Protein AF-A0A1A9DCB2-F1 (afdb_monomer_lite)

Secondary structure (DSSP, 8-state):
-HHHHHHHHHHHHHHHHHT-TT-----HHHIIIIISTT----HHHHHHHHHHHHH-HHHHHHHHHHHHHHHTSS--S---TTTTTPPPPPHHHHHHHHHHHHHTT-TTS-HHHHHHHHHHHHHHHHHT-

Structure (mmCIF, N/CA/C/O backbone):
data_AF-A0A1A9DCB2-F1
#
_entry.id   AF-A0A1A9DCB2-F1
#
loop_
_atom_site.group_PDB
_atom_site.id
_atom_site.type_symbol
_atom_site.label_atom_id
_atom_site.label_alt_id
_atom_site.label_comp_id
_atom_site.label_asym_id
_atom_site.label_entity_id
_atom_site.label_seq_id
_atom_site.pdbx_PDB_ins_code
_atom_site.Cartn_x
_atom_site.Cartn_y
_atom_site.Cartn_z
_atom_site.occupancy
_atom_site.B_iso_or_equiv
_atom_site.auth_seq_id
_atom_site.auth_comp_id
_atom_site.auth_asym_id
_atom_site.auth_atom_id
_atom_site.pdbx_PDB_model_num
ATOM 1 N N . MET A 1 1 ? 7.370 -5.735 12.916 1.00 62.41 1 MET A N 1
ATOM 2 C CA . MET A 1 1 ? 6.846 -7.035 12.435 1.00 62.41 1 MET A CA 1
ATOM 3 C C . MET A 1 1 ? 5.908 -6.891 11.236 1.00 62.41 1 MET A C 1
ATOM 5 O O . MET A 1 1 ? 6.218 -7.486 10.220 1.00 62.41 1 MET A O 1
ATOM 9 N N . ILE A 1 2 ? 4.839 -6.079 11.283 1.00 71.44 2 ILE A N 1
ATOM 10 C CA . ILE A 1 2 ? 3.856 -5.975 10.172 1.00 71.44 2 ILE A CA 1
ATOM 11 C C . ILE A 1 2 ? 4.414 -5.260 8.931 1.00 71.44 2 ILE A C 1
ATOM 13 O O . ILE A 1 2 ? 4.320 -5.788 7.830 1.00 71.44 2 ILE A O 1
ATOM 17 N N . VAL A 1 3 ? 5.064 -4.104 9.113 1.00 74.12 3 VAL A N 1
ATOM 18 C CA . VAL A 1 3 ? 5.667 -3.327 8.010 1.00 74.12 3 VAL A CA 1
ATOM 19 C C . VAL A 1 3 ? 6.664 -4.172 7.205 1.00 74.12 3 VAL A C 1
ATOM 21 O O . VAL A 1 3 ? 6.678 -4.115 5.985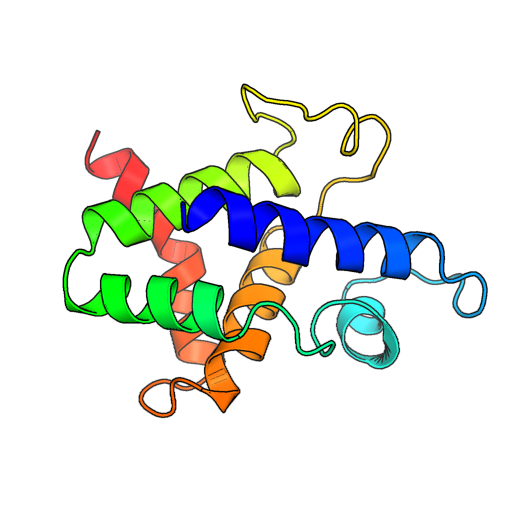 1.00 74.12 3 VAL A O 1
ATOM 24 N N . GLY A 1 4 ? 7.466 -5.003 7.881 1.00 77.19 4 GLY A N 1
ATOM 25 C CA . GLY A 1 4 ? 8.426 -5.896 7.226 1.00 77.19 4 GLY A CA 1
ATOM 26 C C . GLY A 1 4 ? 7.761 -6.959 6.348 1.00 77.19 4 GLY A C 1
ATOM 27 O O . GLY A 1 4 ? 8.205 -7.164 5.227 1.00 77.19 4 GLY A O 1
ATOM 28 N N . ALA A 1 5 ? 6.687 -7.595 6.827 1.00 79.12 5 ALA A N 1
ATOM 29 C CA . ALA A 1 5 ? 5.937 -8.575 6.037 1.00 79.12 5 ALA A CA 1
ATOM 30 C C . ALA A 1 5 ? 5.283 -7.923 4.806 1.00 79.12 5 ALA A C 1
ATOM 32 O O . ALA A 1 5 ? 5.506 -8.374 3.688 1.00 79.12 5 ALA A O 1
ATOM 33 N N . LEU A 1 6 ? 4.598 -6.786 4.999 1.00 82.25 6 LEU A N 1
ATOM 34 C CA . LEU A 1 6 ? 3.984 -6.020 3.905 1.00 82.25 6 LEU A CA 1
ATOM 35 C C . LEU A 1 6 ? 5.007 -5.602 2.843 1.00 82.25 6 LEU A C 1
ATOM 37 O O . LEU A 1 6 ? 4.739 -5.718 1.650 1.00 82.25 6 LEU A O 1
ATOM 41 N N . ARG A 1 7 ? 6.196 -5.155 3.265 1.00 83.81 7 ARG A N 1
ATOM 42 C CA . ARG A 1 7 ? 7.295 -4.821 2.350 1.00 83.81 7 ARG A CA 1
ATOM 43 C C . ARG A 1 7 ? 7.696 -6.007 1.479 1.00 83.81 7 ARG A C 1
ATOM 45 O O . ARG A 1 7 ? 7.818 -5.854 0.268 1.00 83.81 7 ARG A O 1
ATOM 52 N N . TRP A 1 8 ? 7.907 -7.174 2.084 1.00 81.38 8 TRP A N 1
ATOM 53 C CA . TRP A 1 8 ? 8.341 -8.367 1.358 1.00 81.38 8 TRP A CA 1
ATOM 54 C C . TRP A 1 8 ? 7.307 -8.846 0.340 1.00 81.38 8 TRP A C 1
ATOM 56 O O . TRP A 1 8 ? 7.681 -9.171 -0.788 1.00 81.38 8 TRP A O 1
ATOM 66 N N . ASP A 1 9 ? 6.027 -8.849 0.708 1.00 82.00 9 ASP A N 1
ATOM 67 C CA . ASP A 1 9 ? 4.946 -9.287 -0.179 1.00 82.00 9 ASP A CA 1
ATOM 68 C C . ASP A 1 9 ? 4.814 -8.359 -1.396 1.00 82.00 9 ASP A C 1
ATOM 70 O O . ASP A 1 9 ? 4.875 -8.813 -2.542 1.00 82.00 9 ASP A O 1
ATOM 74 N N . ILE A 1 10 ? 4.759 -7.044 -1.155 1.00 84.62 10 ILE A N 1
ATOM 75 C CA . ILE A 1 10 ? 4.638 -6.027 -2.209 1.00 84.62 10 ILE A CA 1
ATOM 76 C C . ILE A 1 10 ? 5.861 -6.055 -3.142 1.00 84.62 10 ILE A C 1
ATOM 78 O O . ILE A 1 10 ? 5.709 -6.023 -4.363 1.00 84.62 10 ILE A O 1
ATOM 82 N N . LEU A 1 11 ? 7.080 -6.165 -2.601 1.00 82.31 11 LEU A N 1
ATOM 83 C CA . LEU A 1 11 ? 8.309 -6.237 -3.400 1.00 82.31 11 LEU A CA 1
ATOM 84 C C . LEU A 1 11 ? 8.342 -7.471 -4.305 1.00 82.31 11 LEU A C 1
ATOM 86 O O . LEU A 1 11 ? 8.648 -7.360 -5.493 1.00 82.31 11 LEU A O 1
ATOM 90 N N . ASN A 1 12 ? 8.051 -8.650 -3.749 1.00 82.56 12 ASN A N 1
ATOM 91 C CA . ASN A 1 12 ? 8.120 -9.903 -4.497 1.00 82.56 12 ASN A CA 1
ATOM 92 C C . ASN A 1 12 ? 7.187 -9.880 -5.705 1.00 82.56 12 ASN A C 1
ATOM 94 O O . ASN A 1 12 ? 7.553 -10.331 -6.793 1.00 82.56 12 ASN A O 1
ATOM 98 N N . GLU A 1 13 ? 5.989 -9.339 -5.541 1.00 84.44 13 GLU A N 1
ATOM 99 C CA . GLU A 1 13 ? 5.044 -9.228 -6.640 1.00 84.44 13 GLU A CA 1
ATOM 100 C C . GLU A 1 13 ? 5.407 -8.145 -7.639 1.00 84.44 13 GLU A C 1
ATOM 102 O O . GLU A 1 13 ? 5.250 -8.377 -8.838 1.00 84.44 13 GLU A O 1
ATOM 107 N N . TRP A 1 14 ? 5.935 -7.010 -7.179 1.00 83.94 14 TRP A N 1
ATOM 108 C CA . TRP A 1 14 ? 6.402 -5.956 -8.071 1.00 83.94 14 TRP A CA 1
ATOM 109 C C . TRP A 1 14 ? 7.524 -6.458 -8.982 1.00 83.94 14 TRP A C 1
ATOM 111 O O . TRP A 1 14 ? 7.446 -6.330 -10.202 1.00 83.94 14 TRP A O 1
ATOM 121 N N . VAL A 1 15 ? 8.518 -7.152 -8.419 1.00 82.06 15 VAL A N 1
ATOM 122 C CA . VAL A 1 15 ? 9.603 -7.774 -9.192 1.00 82.06 15 VAL A CA 1
ATOM 123 C C . VAL A 1 15 ? 9.065 -8.80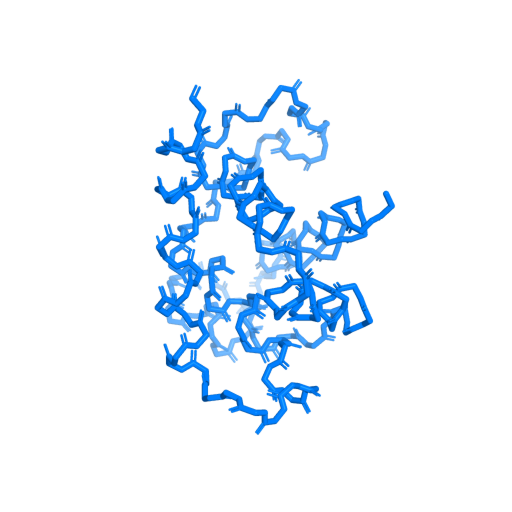6 -10.178 1.00 82.06 15 VAL A C 1
ATOM 125 O O . VAL A 1 15 ? 9.497 -8.836 -11.330 1.00 82.06 15 VAL A O 1
ATOM 128 N N . ARG A 1 16 ? 8.118 -9.653 -9.754 1.00 81.00 16 ARG A N 1
ATOM 129 C CA . ARG A 1 16 ? 7.497 -10.644 -10.645 1.00 81.00 16 ARG A CA 1
ATOM 130 C C . ARG A 1 16 ? 6.715 -9.985 -11.774 1.00 81.00 16 ARG A C 1
ATOM 132 O O . ARG A 1 16 ? 6.729 -10.512 -12.875 1.00 81.00 16 ARG A O 1
ATOM 139 N N . TYR A 1 17 ? 6.026 -8.878 -11.515 1.00 82.31 17 TYR A N 1
ATOM 140 C CA . TYR A 1 17 ? 5.305 -8.130 -12.541 1.00 82.31 17 TYR A CA 1
ATOM 141 C C . TYR A 1 17 ? 6.258 -7.511 -13.568 1.00 82.31 17 TYR A C 1
ATOM 143 O O . TYR A 1 17 ? 6.032 -7.639 -14.772 1.00 82.31 17 TYR A O 1
ATOM 151 N N . LEU A 1 18 ? 7.345 -6.893 -13.103 1.00 79.81 18 LEU A N 1
ATOM 152 C CA . LEU A 1 18 ? 8.344 -6.264 -13.967 1.00 79.81 18 LEU A CA 1
ATOM 153 C C . LEU A 1 18 ? 9.085 -7.272 -14.849 1.00 79.81 18 LEU A C 1
ATOM 155 O O . LEU A 1 18 ? 9.336 -6.978 -16.011 1.00 79.81 18 LEU A O 1
ATOM 159 N N . LYS A 1 19 ? 9.394 -8.458 -14.313 1.00 79.62 19 LYS A N 1
ATOM 160 C CA . LYS A 1 19 ? 10.100 -9.539 -15.023 1.00 79.62 19 LYS A CA 1
ATOM 161 C C . LYS A 1 19 ? 9.189 -10.450 -15.853 1.00 79.62 19 LYS A C 1
ATOM 163 O O . LYS A 1 19 ? 9.650 -11.463 -16.367 1.00 79.62 19 LYS A O 1
ATOM 168 N N . ASP A 1 20 ? 7.892 -10.157 -15.929 1.00 78.38 20 ASP A N 1
ATOM 169 C CA . ASP A 1 20 ? 6.968 -10.955 -16.734 1.00 78.38 20 ASP A CA 1
ATOM 170 C C . ASP A 1 20 ? 7.099 -10.578 -18.218 1.00 78.38 20 ASP A C 1
ATOM 172 O O . ASP A 1 20 ? 6.438 -9.654 -18.698 1.00 78.38 20 ASP A O 1
ATOM 176 N N . ASP A 1 21 ? 7.969 -11.283 -18.940 1.00 75.62 21 ASP A N 1
ATOM 177 C CA . ASP A 1 21 ? 8.275 -11.025 -20.356 1.00 75.62 21 ASP A CA 1
ATOM 178 C C . ASP A 1 21 ? 7.105 -11.346 -21.303 1.00 75.62 21 ASP A C 1
ATOM 180 O O . ASP A 1 21 ? 7.131 -10.992 -22.482 1.00 75.62 21 ASP A O 1
ATOM 184 N N . LYS A 1 22 ? 6.045 -11.996 -20.803 1.00 72.88 22 LYS A N 1
ATOM 185 C CA . LYS A 1 22 ? 4.853 -12.330 -21.594 1.00 72.88 22 LYS A CA 1
ATOM 186 C C . LYS A 1 22 ? 4.030 -11.092 -21.961 1.00 72.88 22 LYS A C 1
ATOM 188 O O . LYS A 1 22 ? 3.263 -11.132 -22.922 1.00 72.88 22 LYS A O 1
ATOM 193 N N . TYR A 1 23 ? 4.186 -10.004 -21.208 1.00 68.56 23 TYR A N 1
ATOM 194 C CA . TYR A 1 23 ? 3.420 -8.772 -21.371 1.00 68.56 23 TYR A CA 1
ATOM 195 C C . TYR A 1 23 ? 4.369 -7.566 -21.348 1.00 68.56 23 TYR A C 1
ATOM 197 O O . TYR A 1 23 ? 4.721 -7.096 -20.262 1.00 68.56 23 TYR A O 1
ATOM 205 N N . PRO A 1 24 ? 4.810 -7.076 -22.523 1.00 65.06 24 PRO A N 1
ATOM 206 C CA . PRO A 1 24 ? 5.796 -5.998 -22.610 1.00 65.06 24 PRO A CA 1
ATOM 207 C C . PRO A 1 24 ? 5.227 -4.639 -22.188 1.00 65.06 24 PRO A C 1
ATOM 209 O O . PRO A 1 24 ? 5.983 -3.756 -21.792 1.00 65.06 24 PRO A O 1
ATOM 212 N N . ASP A 1 25 ? 3.904 -4.475 -22.246 1.00 71.06 25 ASP A N 1
ATOM 213 C CA . ASP A 1 25 ? 3.234 -3.264 -21.792 1.00 71.06 25 ASP A CA 1
ATOM 214 C C . ASP A 1 25 ? 2.997 -3.316 -20.275 1.00 71.06 25 ASP A C 1
ATOM 216 O O . ASP A 1 25 ? 2.318 -4.212 -19.766 1.00 71.06 25 ASP A O 1
ATOM 220 N N . LYS A 1 26 ? 3.601 -2.374 -19.544 1.00 71.00 26 LYS A N 1
ATOM 221 C CA . LYS A 1 26 ? 3.592 -2.314 -18.074 1.00 71.00 26 LYS A CA 1
ATOM 222 C C . LYS A 1 26 ? 2.753 -1.149 -17.537 1.00 71.00 26 LYS A C 1
ATOM 224 O O . LYS A 1 26 ? 3.092 -0.591 -16.492 1.00 71.00 26 LYS A O 1
ATOM 229 N N . THR A 1 27 ? 1.666 -0.777 -18.215 1.00 71.25 27 THR A N 1
ATOM 230 C CA . THR A 1 27 ? 0.773 0.302 -17.753 1.00 71.25 27 THR A CA 1
ATOM 231 C C . THR A 1 27 ? 0.052 -0.007 -16.432 1.00 71.25 27 THR A C 1
ATOM 233 O O . THR A 1 27 ? 0.016 -1.141 -15.940 1.00 71.25 27 THR A O 1
ATOM 236 N N . ALA A 1 28 ? -0.569 1.031 -15.864 1.00 66.25 28 ALA A N 1
ATOM 237 C CA . ALA A 1 28 ? -1.486 0.942 -14.732 1.00 66.25 28 ALA A CA 1
ATOM 238 C C . ALA A 1 28 ? -2.608 -0.085 -14.968 1.00 66.25 28 ALA A C 1
ATOM 240 O O . ALA A 1 28 ? -2.906 -0.901 -14.095 1.00 66.25 28 ALA A O 1
ATOM 241 N N . GLU A 1 29 ? -3.196 -0.092 -16.161 1.00 67.69 29 GLU A N 1
ATOM 242 C CA . GLU A 1 29 ? -4.236 -1.033 -16.568 1.00 67.69 29 GLU A CA 1
ATOM 243 C C . GLU A 1 29 ? -3.705 -2.471 -16.556 1.00 67.69 29 GLU A C 1
ATOM 245 O O . GLU A 1 29 ? -4.334 -3.353 -15.970 1.00 67.69 29 GLU A O 1
ATOM 250 N N . MET A 1 30 ? -2.506 -2.710 -17.096 1.00 68.56 30 MET A N 1
ATOM 251 C CA . MET A 1 30 ? -1.905 -4.052 -17.132 1.00 68.56 30 MET A CA 1
ATOM 252 C C . MET A 1 30 ? -1.547 -4.592 -15.751 1.00 68.56 30 MET A C 1
ATOM 254 O O . MET A 1 30 ? -1.595 -5.807 -15.521 1.00 68.56 30 MET A O 1
ATOM 258 N N . SER A 1 31 ? -1.267 -3.701 -14.798 1.00 67.69 31 SER A N 1
ATOM 259 C CA . SER A 1 31 ? -1.057 -4.085 -13.402 1.00 67.69 31 SER A CA 1
ATOM 260 C C . SER A 1 31 ? -2.317 -4.699 -12.766 1.00 67.69 31 SER A C 1
ATOM 262 O O . SER A 1 31 ? -2.187 -5.586 -11.915 1.00 67.69 31 SER A O 1
ATOM 264 N N . TYR A 1 32 ? -3.512 -4.292 -13.223 1.00 65.56 32 TYR A N 1
ATOM 265 C CA . TYR A 1 32 ? -4.799 -4.907 -12.886 1.00 65.56 32 TYR A CA 1
ATOM 266 C C . TYR A 1 32 ? -4.979 -6.229 -13.631 1.00 65.56 32 TYR A C 1
ATOM 268 O O . TYR A 1 32 ? -5.235 -7.253 -13.005 1.00 65.56 32 TYR A O 1
ATOM 276 N N . VAL A 1 33 ? -4.845 -6.236 -14.960 1.00 57.69 33 VAL A N 1
ATOM 277 C CA . VAL A 1 33 ? -5.284 -7.396 -15.750 1.00 57.69 33 VAL A CA 1
ATOM 278 C C . VAL A 1 33 ? -4.391 -8.629 -15.531 1.00 57.69 33 VAL A C 1
ATOM 280 O O . VAL A 1 33 ? -4.921 -9.738 -15.487 1.00 57.69 33 VAL A O 1
ATOM 283 N N . TRP A 1 34 ? -3.069 -8.483 -15.342 1.00 61.84 34 TRP A N 1
ATOM 284 C CA . TRP A 1 34 ? -2.151 -9.644 -15.404 1.00 61.84 34 TRP A CA 1
ATOM 285 C C . TRP A 1 34 ? -1.077 -9.734 -14.306 1.00 61.84 34 TRP A C 1
ATOM 287 O O . TRP A 1 34 ? -0.365 -10.738 -14.218 1.00 61.84 34 TRP A O 1
ATOM 297 N N . GLY A 1 35 ? -0.907 -8.698 -13.484 1.00 68.81 35 GLY A N 1
ATOM 298 C CA . GLY A 1 35 ? 0.414 -8.439 -12.914 1.00 68.81 35 GLY A CA 1
ATOM 299 C C . GLY A 1 35 ? 0.534 -8.387 -11.400 1.00 68.81 35 GLY A C 1
ATOM 300 O O . GLY A 1 35 ? 1.224 -9.207 -10.798 1.00 68.81 35 GLY A O 1
ATOM 301 N N . PHE A 1 36 ? -0.060 -7.358 -10.802 1.00 79.00 36 PHE A N 1
ATOM 302 C CA . PHE A 1 36 ? 0.352 -6.868 -9.488 1.00 79.00 36 PHE A CA 1
ATOM 303 C C . PHE A 1 36 ? -0.842 -6.659 -8.555 1.00 79.00 36 PHE A C 1
ATOM 305 O O . PHE A 1 36 ? -0.885 -7.265 -7.488 1.00 79.00 36 PHE A O 1
ATOM 312 N N . ILE A 1 37 ? -1.853 -5.889 -8.973 1.00 78.25 37 ILE A N 1
ATOM 313 C CA . ILE A 1 37 ? -2.998 -5.528 -8.120 1.00 78.25 37 ILE A CA 1
ATOM 314 C C . ILE A 1 37 ? -3.819 -6.765 -7.732 1.00 78.25 37 ILE A C 1
ATOM 316 O O . ILE A 1 37 ? -4.092 -6.949 -6.553 1.00 78.25 37 ILE A O 1
ATOM 320 N N . ASN A 1 38 ? -4.130 -7.634 -8.701 1.00 73.56 38 ASN A N 1
ATOM 321 C CA . ASN A 1 38 ? -5.020 -8.791 -8.524 1.00 73.56 38 ASN A CA 1
ATOM 322 C C . ASN A 1 38 ? -4.347 -10.058 -7.961 1.00 73.56 38 ASN A C 1
ATOM 324 O O . ASN A 1 38 ? -5.017 -11.076 -7.780 1.00 73.56 38 ASN A O 1
ATOM 328 N N . ARG A 1 39 ? -3.025 -10.062 -7.745 1.00 70.62 39 ARG A N 1
ATOM 329 C CA . ARG A 1 39 ? -2.357 -11.225 -7.139 1.00 70.62 39 ARG A CA 1
ATOM 330 C C . ARG A 1 39 ? -2.642 -11.225 -5.641 1.00 70.62 39 ARG A C 1
ATOM 332 O O . ARG A 1 39 ? -2.389 -10.236 -4.973 1.00 70.62 39 ARG A O 1
ATOM 339 N N . ASP A 1 40 ? -3.201 -12.302 -5.112 1.00 64.56 40 ASP A N 1
ATOM 340 C CA . ASP A 1 40 ? -3.544 -12.357 -3.691 1.00 64.56 40 ASP A CA 1
ATOM 341 C C . ASP A 1 40 ? -2.314 -12.818 -2.890 1.00 64.56 40 ASP A C 1
ATOM 343 O O . ASP A 1 40 ? -1.918 -13.985 -2.949 1.00 64.56 40 ASP A O 1
ATOM 347 N N . SER A 1 41 ? -1.653 -11.896 -2.186 1.00 60.78 41 SER A N 1
ATOM 348 C CA . SER A 1 41 ? -0.558 -12.213 -1.263 1.00 60.78 41 SER A CA 1
ATOM 349 C C . SER A 1 41 ? -0.550 -11.277 -0.054 1.00 60.78 41 SER A C 1
ATOM 351 O O . SER A 1 41 ? -1.074 -10.165 -0.094 1.00 60.78 41 SER A O 1
ATOM 353 N N . GLY A 1 42 ? -0.002 -11.763 1.064 1.00 61.00 42 GLY A N 1
ATOM 354 C CA . GLY A 1 42 ? 0.121 -10.986 2.302 1.00 61.00 42 GLY A CA 1
ATOM 355 C C . GLY A 1 42 ? -1.148 -10.865 3.148 1.00 61.00 42 GLY A C 1
ATOM 356 O O . GLY A 1 42 ? -1.213 -10.006 4.030 1.00 61.00 42 GLY A O 1
ATOM 357 N N . GLY A 1 43 ? -2.146 -11.731 2.921 1.00 70.31 43 GLY A N 1
ATOM 358 C CA . GLY A 1 43 ? -3.485 -11.652 3.521 1.00 70.31 43 GLY A CA 1
ATOM 359 C C . GLY A 1 43 ? -3.515 -11.356 5.027 1.00 70.31 43 GLY A C 1
ATOM 360 O O . GLY A 1 43 ? -4.239 -10.460 5.451 1.00 70.31 43 GLY A O 1
ATOM 361 N N . ASP A 1 44 ? -2.704 -12.024 5.850 1.00 75.75 44 ASP A N 1
ATOM 362 C CA . ASP A 1 44 ? -2.707 -11.785 7.304 1.00 75.75 44 ASP A CA 1
ATOM 363 C C . ASP A 1 44 ? -2.027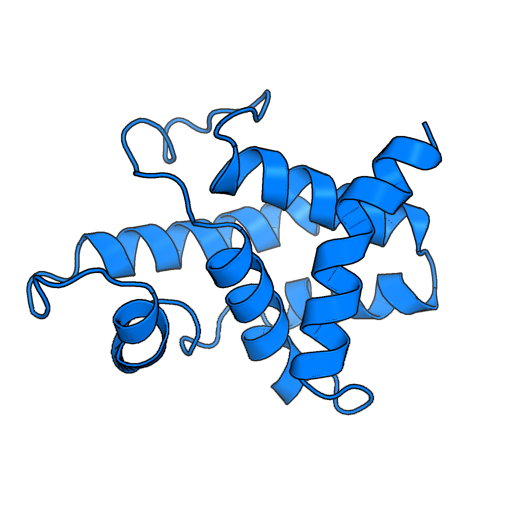 -10.470 7.715 1.00 75.75 44 ASP A C 1
ATOM 365 O O . ASP A 1 44 ? -2.502 -9.788 8.627 1.00 75.75 44 ASP A O 1
ATOM 369 N N . ALA A 1 45 ? -0.961 -10.060 7.024 1.00 80.56 45 ALA A N 1
ATOM 370 C CA . ALA A 1 45 ? -0.298 -8.781 7.279 1.00 80.56 45 ALA A CA 1
ATOM 371 C C . ALA A 1 45 ? -1.195 -7.599 6.874 1.00 80.56 45 ALA A C 1
ATOM 373 O O . ALA A 1 45 ? -1.302 -6.612 7.606 1.00 80.56 45 ALA A O 1
ATOM 374 N N . LEU A 1 46 ? -1.902 -7.740 5.752 1.00 82.56 46 LEU A N 1
ATOM 375 C CA . LEU A 1 46 ? -2.888 -6.784 5.259 1.00 82.56 46 LEU A CA 1
ATOM 376 C C . LEU A 1 46 ? -4.122 -6.709 6.165 1.00 82.56 46 LEU A C 1
ATOM 378 O O . LEU A 1 46 ? -4.534 -5.618 6.553 1.00 82.56 46 LEU A O 1
ATOM 382 N N . ARG A 1 47 ? -4.667 -7.851 6.604 1.00 79.25 47 ARG A N 1
ATOM 383 C CA . ARG A 1 47 ? -5.724 -7.894 7.633 1.00 79.25 47 ARG A CA 1
ATOM 384 C C . ARG A 1 47 ? -5.297 -7.177 8.904 1.00 79.25 47 ARG A C 1
ATOM 386 O O . ARG A 1 47 ? -6.078 -6.420 9.478 1.00 79.25 47 ARG A O 1
ATOM 393 N N . CYS A 1 48 ? -4.060 -7.403 9.342 1.00 84.75 48 CYS A N 1
ATOM 394 C CA . CYS A 1 48 ? -3.533 -6.756 10.532 1.00 84.75 48 CYS A CA 1
ATOM 395 C C . CYS A 1 48 ? -3.449 -5.236 10.352 1.00 84.75 48 CYS A C 1
ATOM 397 O O . CYS A 1 48 ? -3.889 -4.508 11.241 1.00 84.75 48 CYS A O 1
ATOM 399 N N . LEU A 1 49 ? -2.972 -4.757 9.196 1.00 88.81 49 LEU A N 1
ATOM 400 C CA . LEU A 1 49 ? -2.974 -3.334 8.845 1.00 88.81 49 LEU A CA 1
ATOM 401 C C . LEU A 1 49 ? -4.386 -2.742 8.956 1.00 88.81 49 LEU A C 1
ATOM 403 O O . LEU A 1 49 ? -4.581 -1.765 9.675 1.00 88.81 49 LEU A O 1
ATOM 407 N N . TRP A 1 50 ? -5.384 -3.362 8.324 1.00 89.38 50 TRP A N 1
ATOM 408 C CA . TRP A 1 50 ? -6.762 -2.856 8.345 1.00 89.38 50 TRP A CA 1
ATOM 409 C C . TRP A 1 50 ? -7.438 -2.953 9.707 1.00 89.38 50 TRP A C 1
ATOM 411 O O . TRP A 1 50 ? -8.236 -2.089 10.053 1.00 89.38 50 TRP A O 1
ATOM 421 N N . SER A 1 51 ? -7.069 -3.921 10.542 1.00 87.31 51 SER A N 1
ATOM 422 C CA . SER A 1 51 ? -7.487 -3.916 11.944 1.00 87.31 51 SER A CA 1
ATOM 423 C C . SER A 1 51 ? -6.962 -2.676 12.687 1.00 87.31 51 SER A C 1
ATOM 425 O O . SER A 1 51 ? -7.687 -2.102 13.500 1.00 87.31 51 SER A O 1
ATOM 427 N N . LYS A 1 52 ? -5.743 -2.201 12.381 1.00 90.44 52 LYS A N 1
ATOM 428 C CA . LYS A 1 52 ? -5.190 -0.981 12.999 1.00 90.44 52 LYS A CA 1
ATOM 429 C C . LYS A 1 52 ? -5.885 0.297 12.556 1.00 90.44 52 LYS A C 1
ATOM 431 O O . LYS A 1 52 ? -5.898 1.235 13.343 1.00 90.44 52 LYS A O 1
ATOM 436 N N . HIS A 1 53 ? -6.504 0.326 11.378 1.00 90.62 53 HIS A N 1
ATOM 437 C CA . HIS A 1 53 ? -7.333 1.462 10.974 1.00 90.62 53 HIS A CA 1
ATOM 438 C C . HIS A 1 53 ? -8.443 1.749 12.005 1.00 90.62 53 HIS A C 1
ATOM 440 O O . HIS A 1 53 ? -8.680 2.906 12.334 1.00 90.62 53 HIS A O 1
ATOM 446 N N . GLU A 1 54 ? -9.064 0.708 12.576 1.00 87.06 54 GLU A N 1
ATOM 447 C CA . GLU A 1 54 ? -10.119 0.857 13.592 1.00 87.06 54 GLU A CA 1
ATOM 448 C C . GLU A 1 54 ? -9.559 1.077 15.007 1.00 87.06 54 GLU A C 1
ATOM 450 O O . GLU A 1 54 ? -10.115 1.854 15.779 1.00 87.06 54 GLU A O 1
ATOM 455 N N . THR A 1 55 ? -8.473 0.388 15.376 1.00 90.81 55 THR A N 1
ATOM 456 C CA . THR A 1 55 ? -8.025 0.332 16.782 1.00 90.81 55 THR A CA 1
ATOM 457 C C . THR A 1 55 ? -6.850 1.251 17.120 1.00 90.81 55 THR A C 1
ATOM 459 O O . THR A 1 55 ? -6.576 1.476 18.294 1.00 90.81 55 THR A O 1
ATOM 462 N N . ALA A 1 56 ? -6.073 1.687 16.126 1.00 93.44 56 ALA A N 1
ATOM 463 C CA . ALA A 1 56 ? -4.815 2.412 16.314 1.00 93.44 56 ALA A CA 1
ATOM 464 C C . ALA A 1 56 ? -4.451 3.229 15.060 1.00 93.44 56 ALA A C 1
ATOM 466 O O . ALA A 1 56 ? -3.430 2.978 14.414 1.00 93.44 56 ALA A O 1
ATOM 467 N N . TYR A 1 57 ? -5.293 4.206 14.716 1.00 93.69 57 TYR A N 1
ATOM 468 C CA . TYR A 1 57 ? -5.158 4.973 13.475 1.00 93.69 57 TYR A CA 1
ATOM 469 C C . TYR A 1 57 ? -3.774 5.622 13.259 1.00 93.69 57 TYR A C 1
ATOM 471 O O . TYR A 1 57 ? -3.266 5.508 12.146 1.00 93.69 57 TYR A O 1
ATOM 479 N N . PRO A 1 58 ? -3.089 6.213 14.265 1.00 94.31 58 PRO A N 1
ATOM 480 C CA . PRO A 1 58 ? -1.742 6.758 14.056 1.00 94.31 58 PRO A CA 1
ATOM 481 C C . PRO A 1 58 ? -0.732 5.720 13.543 1.00 94.31 58 PRO A C 1
ATOM 483 O O . PRO A 1 58 ? 0.063 6.017 12.657 1.00 94.31 58 PRO A O 1
ATOM 486 N N . LEU A 1 59 ? -0.808 4.477 14.036 1.00 92.75 59 LEU A N 1
ATOM 487 C CA . LEU A 1 59 ? 0.054 3.378 13.586 1.00 92.75 59 LEU A CA 1
ATOM 488 C C . LEU A 1 59 ? -0.298 2.925 12.162 1.00 92.75 59 LEU A C 1
ATOM 490 O O . LEU A 1 59 ? 0.587 2.576 11.377 1.00 92.75 59 LEU A O 1
ATOM 494 N N . PHE A 1 60 ? -1.590 2.919 11.825 1.00 94.25 60 PHE A N 1
ATOM 495 C CA . PHE A 1 60 ? -2.050 2.674 10.460 1.00 94.25 60 PHE A CA 1
ATOM 496 C C . PHE A 1 60 ? -1.505 3.745 9.507 1.00 94.25 60 PHE A C 1
ATOM 498 O O . PHE A 1 60 ? -0.869 3.404 8.510 1.00 94.25 60 PHE A O 1
ATOM 505 N N . ALA A 1 61 ? -1.683 5.022 9.848 1.00 95.00 61 ALA A N 1
ATOM 506 C CA . ALA A 1 61 ? -1.257 6.153 9.034 1.00 95.00 61 ALA A CA 1
ATOM 507 C C . ALA A 1 61 ? 0.266 6.184 8.837 1.00 95.00 61 ALA A C 1
ATOM 509 O O . ALA A 1 61 ? 0.735 6.324 7.709 1.00 95.00 61 ALA A O 1
ATOM 510 N N . GLU A 1 62 ? 1.037 5.933 9.899 1.00 93.69 62 GLU A N 1
ATOM 511 C CA . GLU A 1 62 ? 2.492 5.775 9.824 1.00 93.69 62 GLU A CA 1
ATOM 512 C C . GLU A 1 62 ? 2.901 4.630 8.892 1.00 93.69 62 GLU A C 1
ATOM 514 O O . GLU A 1 62 ? 3.789 4.787 8.055 1.00 93.69 62 GLU A O 1
ATOM 519 N N . THR A 1 63 ? 2.247 3.472 9.011 1.00 92.06 63 THR A N 1
ATOM 520 C CA . THR A 1 63 ? 2.564 2.304 8.181 1.00 92.06 63 THR A CA 1
ATOM 521 C C . THR A 1 63 ? 2.307 2.590 6.703 1.00 92.06 63 THR A C 1
ATOM 523 O O . THR A 1 63 ? 3.157 2.283 5.866 1.00 92.06 63 THR A O 1
ATOM 526 N N . VAL A 1 64 ? 1.167 3.204 6.371 1.00 93.38 64 VAL A N 1
ATOM 527 C CA . VAL A 1 64 ? 0.832 3.578 4.988 1.00 93.38 64 VAL A CA 1
ATOM 528 C C . VAL A 1 64 ? 1.807 4.631 4.459 1.00 93.38 64 VAL A C 1
ATOM 530 O O . VAL A 1 64 ? 2.291 4.497 3.337 1.00 93.38 64 VAL A O 1
ATOM 533 N N . TRP A 1 65 ? 2.156 5.631 5.272 1.00 92.81 65 TRP A N 1
ATOM 534 C CA . TRP A 1 65 ? 3.155 6.641 4.921 1.00 92.81 65 TRP A CA 1
ATOM 535 C C . TRP A 1 65 ? 4.526 6.019 4.626 1.00 92.81 65 TRP A C 1
ATOM 537 O O . TRP A 1 65 ? 5.125 6.321 3.596 1.00 92.81 65 TRP A O 1
ATOM 547 N N . LEU A 1 66 ? 5.006 5.102 5.474 1.00 89.88 66 LEU A N 1
ATOM 548 C CA . LEU A 1 66 ? 6.281 4.406 5.268 1.00 89.88 66 LEU A CA 1
ATOM 549 C C . LEU A 1 66 ? 6.296 3.613 3.958 1.00 89.88 66 LEU A C 1
ATOM 551 O O . LEU A 1 66 ? 7.263 3.711 3.206 1.00 89.88 66 LEU A O 1
ATOM 555 N N . LEU A 1 67 ? 5.229 2.859 3.671 1.00 89.06 67 LEU A N 1
ATOM 556 C CA . LEU A 1 67 ? 5.103 2.105 2.421 1.00 89.06 67 LEU A CA 1
ATOM 557 C C . LEU A 1 67 ? 5.080 3.043 1.209 1.00 89.06 67 LEU A C 1
ATOM 559 O O . LEU A 1 67 ? 5.789 2.807 0.236 1.00 89.06 67 LEU A O 1
ATOM 563 N N . HIS A 1 68 ? 4.315 4.132 1.273 1.00 90.69 68 HIS A N 1
ATOM 564 C CA . HIS A 1 68 ? 4.245 5.105 0.188 1.00 90.69 68 HIS A CA 1
ATOM 565 C C . HIS A 1 68 ? 5.614 5.743 -0.107 1.00 90.69 68 HIS A C 1
ATOM 567 O O . HIS A 1 68 ? 6.058 5.746 -1.257 1.00 90.69 68 HIS A O 1
ATOM 573 N N . ARG A 1 69 ? 6.331 6.198 0.927 1.00 87.19 69 ARG A N 1
ATOM 574 C CA . ARG A 1 69 ? 7.671 6.783 0.766 1.00 87.19 69 ARG A CA 1
ATOM 575 C C . ARG A 1 69 ? 8.697 5.803 0.211 1.00 87.19 69 ARG A C 1
ATOM 577 O O . ARG A 1 69 ? 9.585 6.193 -0.543 1.00 87.19 69 ARG A O 1
ATOM 584 N N . GLU A 1 70 ? 8.605 4.541 0.608 1.00 85.25 70 GLU A N 1
ATOM 585 C CA . GLU A 1 70 ? 9.545 3.501 0.195 1.00 85.25 70 GLU A CA 1
ATOM 586 C C . GLU A 1 70 ? 9.316 3.058 -1.250 1.00 85.25 70 GLU A C 1
ATOM 588 O O . GLU A 1 70 ? 10.261 3.035 -2.033 1.00 85.25 70 GLU A O 1
ATOM 593 N N . PHE A 1 71 ? 8.070 2.755 -1.617 1.00 85.25 71 PHE A N 1
ATOM 594 C CA . PHE A 1 71 ? 7.751 2.170 -2.919 1.00 85.25 71 PHE A CA 1
ATOM 595 C C . PHE A 1 71 ? 7.473 3.201 -4.013 1.00 85.25 71 PHE A C 1
ATOM 597 O O . PHE A 1 71 ? 7.786 2.936 -5.172 1.00 85.25 71 PHE A O 1
ATOM 604 N N . SER A 1 72 ? 6.875 4.346 -3.680 1.00 86.62 72 SER A N 1
ATOM 605 C CA . SER A 1 72 ? 6.429 5.326 -4.681 1.00 86.62 72 SER A CA 1
ATOM 606 C C . SER A 1 72 ? 7.358 6.522 -4.811 1.00 86.62 72 SER A C 1
ATOM 608 O O . SER A 1 72 ? 7.576 7.000 -5.919 1.00 86.62 72 SER A O 1
ATOM 610 N N . GLU A 1 73 ? 7.922 7.007 -3.705 1.00 83.69 73 GLU A N 1
ATOM 611 C CA . GLU A 1 73 ? 8.819 8.172 -3.734 1.00 83.69 73 GLU A CA 1
ATOM 612 C C . GLU A 1 73 ? 10.298 7.790 -3.877 1.00 83.69 73 GLU A C 1
ATOM 614 O O . GLU A 1 73 ? 11.138 8.657 -4.105 1.00 83.69 73 GLU A O 1
ATOM 619 N N . GLY A 1 74 ? 10.649 6.512 -3.683 1.00 68.50 74 GLY A N 1
ATOM 620 C CA . GLY A 1 74 ? 12.048 6.072 -3.619 1.00 68.50 74 GLY A CA 1
ATOM 621 C C . GLY A 1 74 ? 12.839 6.732 -2.479 1.00 68.50 74 GLY A C 1
ATOM 622 O O . GLY A 1 74 ? 14.066 6.706 -2.465 1.00 68.50 74 GLY A O 1
ATOM 623 N N . ALA A 1 75 ? 12.155 7.346 -1.510 1.00 62.62 75 ALA A N 1
ATOM 624 C CA . ALA A 1 75 ? 12.747 8.197 -0.481 1.00 62.62 75 ALA A CA 1
ATOM 625 C C . ALA A 1 75 ? 12.922 7.473 0.867 1.00 62.62 75 ALA A C 1
ATOM 627 O O . ALA A 1 75 ? 13.114 8.109 1.908 1.00 62.62 75 ALA A O 1
ATOM 628 N N . GLY A 1 76 ? 12.830 6.141 0.873 1.00 54.19 76 GLY A N 1
ATOM 629 C CA . GLY A 1 76 ? 12.989 5.333 2.075 1.00 54.19 76 GLY A CA 1
ATOM 630 C C . GLY A 1 76 ? 14.428 5.380 2.621 1.00 54.19 76 GLY A C 1
ATOM 631 O O . GLY A 1 76 ? 15.369 5.173 1.856 1.00 54.19 76 GLY A O 1
ATOM 632 N N . PRO A 1 77 ? 14.637 5.566 3.942 1.00 41.34 77 PRO A N 1
ATOM 633 C CA . PRO A 1 77 ? 15.964 5.473 4.572 1.00 41.34 77 PRO A CA 1
ATOM 634 C C . PRO A 1 77 ? 16.580 4.065 4.489 1.00 41.34 77 PRO A C 1
ATOM 636 O O . PRO A 1 77 ? 17.756 3.880 4.780 1.00 41.34 77 PRO A O 1
ATOM 639 N N . GLY A 1 78 ? 15.794 3.073 4.070 1.00 51.34 78 GLY A N 1
ATOM 640 C CA . GLY A 1 78 ? 16.271 1.772 3.640 1.00 51.34 78 GLY A CA 1
ATOM 641 C C . GLY A 1 78 ? 15.903 1.564 2.185 1.00 51.34 78 GLY A C 1
ATOM 642 O O . GLY A 1 78 ? 14.959 0.828 1.917 1.00 51.34 78 GLY A O 1
ATOM 643 N N . HIS A 1 79 ? 16.644 2.171 1.253 1.00 57.19 79 HIS A N 1
ATOM 644 C CA . HIS A 1 79 ? 16.759 1.605 -0.090 1.00 57.19 79 HIS A CA 1
ATOM 645 C C . HIS A 1 79 ? 17.305 0.186 0.105 1.00 57.19 79 HIS A C 1
ATOM 647 O O . HIS A 1 79 ? 18.514 -0.037 0.179 1.00 57.19 79 HIS A O 1
ATOM 653 N N . HIS A 1 80 ? 16.402 -0.770 0.339 1.00 58.12 80 HIS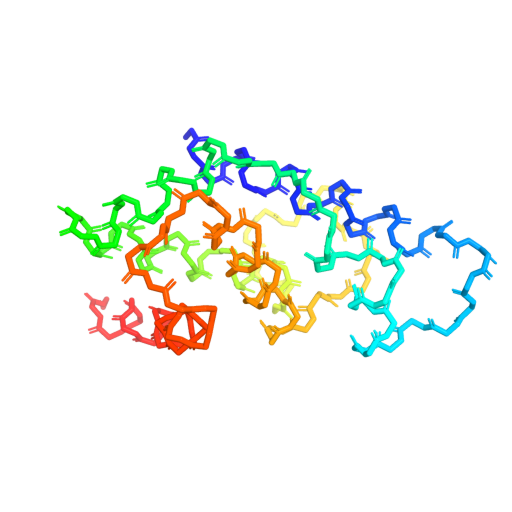 A N 1
ATOM 654 C CA . HIS A 1 80 ? 16.776 -2.159 0.489 1.00 58.12 80 HIS A CA 1
ATOM 655 C C . HIS A 1 80 ? 17.499 -2.508 -0.812 1.00 58.12 80 HIS A C 1
ATOM 657 O O . HIS A 1 80 ? 16.988 -2.153 -1.876 1.00 58.12 80 HIS A O 1
ATOM 663 N N . PRO A 1 81 ? 18.649 -3.194 -0.786 1.00 63.38 81 PRO A N 1
ATOM 664 C CA . PRO A 1 81 ? 19.391 -3.522 -2.006 1.00 63.38 81 PRO A CA 1
ATOM 665 C C . PRO A 1 81 ? 18.547 -4.218 -3.087 1.00 63.38 81 PRO A C 1
ATOM 667 O O . PRO A 1 81 ? 18.897 -4.202 -4.257 1.00 63.38 81 PRO A O 1
ATOM 670 N N . LEU A 1 82 ? 17.410 -4.801 -2.696 1.00 61.00 82 LEU A N 1
ATOM 671 C CA . LEU A 1 82 ? 16.444 -5.436 -3.593 1.00 61.00 82 LEU A CA 1
ATOM 672 C C . LEU A 1 82 ? 15.510 -4.460 -4.328 1.00 61.00 82 LEU A C 1
ATOM 674 O O . LEU A 1 82 ? 14.939 -4.844 -5.341 1.00 61.00 82 LEU A O 1
ATOM 678 N N . PHE A 1 83 ? 15.347 -3.231 -3.833 1.00 64.25 83 PHE A N 1
ATOM 679 C CA . PHE A 1 83 ? 14.655 -2.140 -4.528 1.00 64.25 83 PHE A CA 1
ATOM 680 C C . PHE A 1 83 ? 15.583 -1.352 -5.452 1.00 64.25 83 PHE A C 1
ATOM 682 O O . PHE A 1 83 ? 15.108 -0.648 -6.339 1.00 64.25 83 PHE A O 1
ATOM 689 N N . ALA A 1 84 ? 16.901 -1.456 -5.255 1.00 67.50 84 ALA A N 1
ATOM 690 C CA . ALA A 1 84 ? 17.874 -0.723 -6.050 1.00 67.50 84 ALA A CA 1
ATOM 691 C C . ALA A 1 84 ? 17.736 -1.080 -7.540 1.00 67.50 84 ALA A C 1
ATOM 693 O O . ALA A 1 84 ? 17.863 -2.238 -7.933 1.00 67.50 84 ALA A O 1
ATOM 694 N N . GLY A 1 85 ? 17.471 -0.067 -8.367 1.00 70.31 85 GLY A N 1
ATOM 695 C CA . GLY A 1 85 ? 17.321 -0.226 -9.815 1.00 70.31 85 GLY A CA 1
ATOM 696 C C . GLY A 1 85 ? 15.941 -0.697 -10.286 1.00 70.31 85 GLY A C 1
ATOM 697 O O . GLY A 1 85 ? 15.767 -0.894 -11.487 1.00 70.31 85 GLY A O 1
ATOM 698 N N . LEU A 1 86 ? 14.957 -0.858 -9.391 1.00 75.19 86 LEU A N 1
ATOM 699 C CA . LEU A 1 86 ? 13.564 -1.068 -9.791 1.00 75.19 86 LEU A CA 1
ATOM 700 C C . LEU A 1 86 ? 12.860 0.280 -10.015 1.00 75.19 86 LEU A C 1
ATOM 702 O O . LEU A 1 86 ? 13.103 1.224 -9.261 1.00 75.19 86 LEU A O 1
ATOM 706 N N . PRO A 1 87 ? 11.962 0.390 -11.010 1.00 80.50 87 PRO A N 1
ATOM 707 C CA . PRO A 1 87 ? 11.101 1.558 -11.132 1.00 80.50 87 PRO A CA 1
ATOM 708 C C . PRO A 1 87 ? 10.183 1.684 -9.901 1.00 80.50 87 PRO A C 1
ATOM 710 O O . PRO A 1 87 ? 9.756 0.656 -9.355 1.00 80.50 87 PRO A O 1
ATOM 713 N N . PRO A 1 88 ? 9.856 2.917 -9.470 1.00 84.06 88 PRO A N 1
ATOM 714 C CA . PRO A 1 88 ? 8.919 3.140 -8.376 1.00 84.06 88 PRO A CA 1
ATOM 715 C C . PRO A 1 88 ? 7.522 2.625 -8.739 1.00 84.06 88 PRO A C 1
ATOM 717 O O . PRO A 1 88 ? 7.125 2.621 -9.906 1.00 84.06 88 PRO A O 1
ATOM 720 N N . ILE A 1 89 ? 6.761 2.223 -7.724 1.00 86.38 89 ILE A N 1
ATOM 721 C CA . ILE A 1 89 ? 5.352 1.853 -7.870 1.00 86.38 89 ILE A CA 1
ATOM 722 C C . ILE A 1 89 ? 4.523 3.136 -7.795 1.00 86.38 89 ILE A C 1
ATOM 724 O O . ILE A 1 89 ? 4.551 3.792 -6.748 1.00 86.38 89 ILE A O 1
ATOM 728 N N . PRO A 1 90 ? 3.747 3.500 -8.830 1.00 88.25 90 PRO A N 1
ATOM 729 C CA . PRO A 1 90 ? 2.840 4.638 -8.734 1.00 88.25 90 PRO A CA 1
ATOM 730 C C . PRO A 1 90 ? 1.921 4.508 -7.512 1.00 88.25 90 PRO A C 1
ATOM 732 O O . PRO A 1 90 ? 1.421 3.422 -7.206 1.00 88.25 90 PRO A O 1
ATOM 735 N N . SER A 1 91 ? 1.718 5.603 -6.779 1.00 90.19 91 SER A N 1
ATOM 736 C CA . SER A 1 91 ? 1.014 5.583 -5.489 1.00 90.19 91 SER A CA 1
ATOM 737 C C . SER A 1 91 ? -0.405 5.035 -5.603 1.00 90.19 91 SER A C 1
ATOM 739 O O . SER A 1 91 ? -0.876 4.314 -4.727 1.00 90.19 91 SER A O 1
ATOM 741 N N . ASP A 1 92 ? -1.095 5.345 -6.699 1.00 89.75 92 ASP A N 1
ATOM 742 C CA . ASP A 1 92 ? -2.436 4.841 -6.971 1.00 89.75 92 ASP A CA 1
ATOM 743 C C . ASP A 1 92 ? -2.445 3.316 -7.159 1.00 89.75 92 ASP A C 1
ATOM 745 O O . ASP A 1 92 ? -3.332 2.647 -6.629 1.00 89.75 92 ASP A O 1
ATOM 749 N N . ILE A 1 93 ? -1.434 2.764 -7.834 1.00 88.69 93 ILE A N 1
ATOM 750 C CA . ILE A 1 93 ? -1.243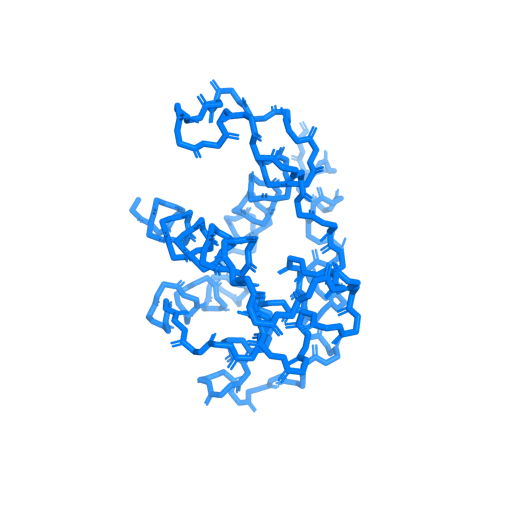 1.324 -8.034 1.00 88.69 93 ILE A CA 1
ATOM 751 C C . ILE A 1 93 ? -0.911 0.632 -6.714 1.00 88.69 93 ILE A C 1
ATOM 753 O O . ILE A 1 93 ? -1.488 -0.412 -6.410 1.00 88.69 93 ILE A O 1
ATOM 757 N N . LEU A 1 94 ? -0.058 1.237 -5.884 1.00 89.50 94 LEU A N 1
ATOM 758 C CA . LEU A 1 94 ? 0.244 0.746 -4.539 1.00 89.50 94 LEU A CA 1
ATOM 759 C C . LEU A 1 94 ? -1.010 0.712 -3.650 1.00 89.50 94 LEU A C 1
ATOM 761 O O . LEU A 1 94 ? -1.277 -0.288 -2.984 1.00 89.50 94 LEU A O 1
ATOM 765 N N . PHE A 1 95 ? -1.809 1.779 -3.636 1.00 92.31 95 PHE A N 1
ATOM 766 C CA . PHE A 1 95 ? -3.010 1.829 -2.800 1.00 92.31 95 PHE A CA 1
ATOM 767 C C . PHE A 1 95 ? -4.102 0.886 -3.298 1.00 92.31 95 PHE A C 1
ATOM 769 O O . PHE A 1 95 ? -4.720 0.198 -2.487 1.00 92.31 95 PHE A O 1
ATOM 776 N N . ARG A 1 96 ? -4.297 0.780 -4.617 1.00 89.38 96 ARG A N 1
ATOM 777 C CA . ARG A 1 96 ? -5.187 -0.225 -5.218 1.00 89.38 96 ARG A CA 1
ATOM 778 C C . ARG A 1 96 ? -4.745 -1.633 -4.855 1.00 89.38 96 ARG A C 1
ATOM 780 O O . ARG A 1 96 ? -5.576 -2.432 -4.448 1.00 89.38 96 ARG A O 1
ATOM 787 N N . LYS A 1 97 ? -3.443 -1.915 -4.905 1.00 87.44 97 LYS A N 1
ATOM 788 C CA . LYS A 1 97 ? -2.884 -3.199 -4.481 1.00 87.44 97 LYS A CA 1
ATOM 789 C C . LYS A 1 97 ? -3.252 -3.541 -3.036 1.00 87.44 97 LYS A C 1
ATOM 791 O O . LYS A 1 97 ? -3.764 -4.631 -2.772 1.00 87.44 97 LYS A O 1
ATOM 796 N N . ILE A 1 98 ? -3.001 -2.615 -2.110 1.00 88.75 98 ILE A N 1
ATOM 797 C CA . ILE A 1 98 ? -3.286 -2.805 -0.681 1.00 88.75 98 ILE A CA 1
ATOM 798 C C . ILE A 1 98 ? -4.792 -2.981 -0.460 1.00 88.75 98 ILE A C 1
ATOM 800 O O . ILE A 1 98 ? -5.194 -3.881 0.276 1.00 88.75 98 ILE A O 1
ATOM 804 N N . ALA A 1 99 ? -5.626 -2.158 -1.099 1.00 88.81 99 ALA A N 1
ATOM 805 C CA . ALA A 1 99 ? -7.079 -2.237 -0.990 1.00 88.81 99 ALA A CA 1
ATOM 806 C C . ALA A 1 99 ? -7.624 -3.565 -1.538 1.00 88.81 99 ALA A C 1
ATOM 808 O O . ALA A 1 99 ? -8.325 -4.270 -0.817 1.00 88.81 99 ALA A O 1
ATOM 809 N N . ASN A 1 100 ? -7.247 -3.942 -2.762 1.00 84.75 100 ASN A N 1
ATOM 810 C CA . ASN A 1 100 ? -7.699 -5.159 -3.436 1.00 84.75 100 ASN A CA 1
ATOM 811 C C . ASN A 1 100 ? -7.360 -6.420 -2.628 1.00 84.75 100 ASN A C 1
ATOM 813 O O . ASN A 1 100 ? -8.250 -7.193 -2.275 1.00 84.75 100 ASN A O 1
ATOM 817 N N . SER A 1 101 ? -6.098 -6.543 -2.211 1.00 80.44 101 SER A N 1
ATOM 818 C CA . SER A 1 101 ? -5.600 -7.685 -1.428 1.00 80.44 101 SER A CA 1
ATOM 819 C C . SER A 1 101 ? -6.232 -7.769 -0.025 1.00 80.44 101 SER A C 1
ATOM 821 O O . SER A 1 101 ? -6.177 -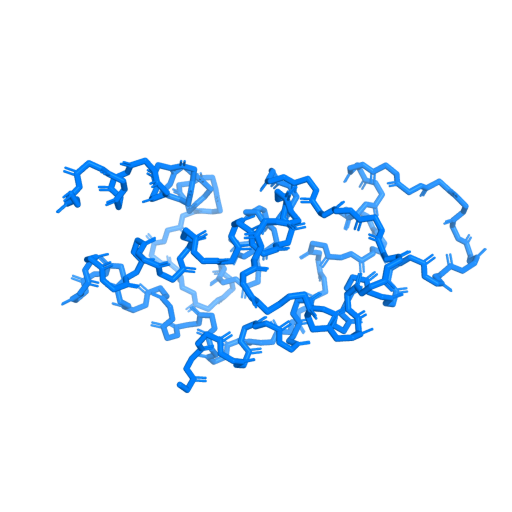8.790 0.654 1.00 80.44 101 SER A O 1
ATOM 823 N N . SER A 1 102 ? -6.855 -6.683 0.439 1.00 78.56 102 SER A N 1
ATOM 824 C CA . SER A 1 102 ? -7.500 -6.616 1.751 1.00 78.56 102 SER A CA 1
ATOM 825 C C . SER A 1 102 ? -9.019 -6.741 1.692 1.00 78.56 102 SER A C 1
ATOM 827 O O . SER A 1 102 ? -9.626 -7.185 2.667 1.00 78.56 102 SER A O 1
ATOM 829 N N . ALA A 1 103 ? -9.646 -6.383 0.571 1.00 74.44 103 ALA A N 1
ATOM 830 C CA . ALA A 1 103 ? -11.097 -6.362 0.409 1.00 74.44 103 ALA A CA 1
ATOM 831 C C . ALA A 1 103 ? -11.723 -7.756 0.581 1.00 74.44 103 ALA A C 1
ATOM 833 O O . ALA A 1 103 ? -12.765 -7.897 1.225 1.00 74.44 103 ALA A O 1
ATOM 834 N N . ALA A 1 104 ? -11.054 -8.809 0.095 1.00 68.06 104 ALA A N 1
ATOM 835 C CA . ALA A 1 104 ? -11.511 -10.193 0.257 1.00 68.06 104 ALA A CA 1
ATOM 836 C C . ALA A 1 104 ? -11.603 -10.622 1.736 1.00 68.06 104 ALA A C 1
ATOM 838 O O . ALA A 1 104 ? -12.452 -11.435 2.119 1.00 68.06 104 ALA A O 1
ATOM 839 N N . ALA A 1 105 ? -10.742 -10.050 2.577 1.00 67.44 105 ALA A N 1
ATOM 840 C CA . ALA A 1 105 ? -10.629 -10.371 3.990 1.00 67.44 105 ALA A CA 1
ATOM 841 C C . ALA A 1 105 ? -11.386 -9.409 4.915 1.00 67.44 105 ALA A C 1
ATOM 843 O O . ALA A 1 105 ? -11.859 -9.818 5.975 1.00 67.44 105 ALA A O 1
ATOM 844 N N . PHE A 1 106 ? -11.501 -8.140 4.531 1.00 73.19 106 PHE A N 1
ATOM 845 C CA . PHE A 1 106 ? -12.067 -7.071 5.343 1.00 73.19 106 PHE A CA 1
ATOM 846 C C . PHE A 1 106 ? -13.381 -6.570 4.734 1.00 73.19 106 PHE A C 1
ATOM 848 O O . PHE A 1 106 ? -13.484 -5.462 4.219 1.00 73.19 106 PHE A O 1
ATOM 855 N N . ARG A 1 107 ? -14.425 -7.401 4.836 1.00 73.62 107 ARG A N 1
ATOM 856 C CA . ARG A 1 107 ? -15.747 -7.190 4.203 1.00 73.62 107 ARG A CA 1
ATOM 857 C C . ARG A 1 107 ? -16.547 -5.980 4.717 1.00 73.62 107 ARG A C 1
ATOM 859 O O . ARG A 1 107 ? -17.691 -5.800 4.314 1.00 73.62 107 ARG A O 1
ATOM 866 N N . LYS A 1 108 ? -15.990 -5.181 5.632 1.00 81.38 108 LYS A N 1
ATOM 867 C CA . LYS A 1 108 ? -16.649 -3.991 6.195 1.00 81.38 108 LYS A CA 1
ATOM 868 C C . LYS A 1 108 ? -16.577 -2.771 5.272 1.00 81.38 108 LYS A C 1
ATOM 870 O O . LYS A 1 108 ? -17.382 -1.859 5.432 1.00 81.38 108 LYS A O 1
ATOM 875 N N . LEU A 1 109 ? -15.611 -2.732 4.354 1.00 84.00 109 LEU A N 1
ATOM 876 C CA . LEU A 1 109 ? -15.369 -1.600 3.460 1.00 84.00 109 LEU A CA 1
ATOM 877 C C . LEU A 1 109 ? -15.353 -2.069 2.006 1.00 84.00 109 LEU A C 1
ATOM 879 O O . LEU A 1 109 ? -14.889 -3.163 1.696 1.00 84.00 109 LEU A O 1
ATOM 883 N N . THR A 1 110 ? -15.843 -1.217 1.110 1.00 87.94 110 THR A N 1
ATOM 884 C CA . THR A 1 110 ? -15.650 -1.395 -0.334 1.00 87.94 110 THR A CA 1
ATOM 885 C C . THR A 1 110 ? -14.223 -1.009 -0.728 1.00 87.94 110 THR A C 1
ATOM 887 O O . THR A 1 110 ? -13.616 -0.145 -0.096 1.00 87.94 110 THR A O 1
ATOM 890 N N . GLU A 1 111 ? -13.698 -1.587 -1.812 1.00 85.25 111 GLU A N 1
ATOM 891 C CA . GLU A 1 111 ? -12.361 -1.254 -2.334 1.00 85.25 111 GLU A CA 1
ATOM 892 C C . GLU A 1 111 ? -12.190 0.258 -2.568 1.00 85.25 111 GLU A C 1
ATOM 894 O O . GLU A 1 111 ? -11.169 0.833 -2.201 1.00 85.25 111 GLU A O 1
ATOM 899 N N . ALA A 1 112 ? -13.223 0.933 -3.085 1.00 89.31 112 ALA A N 1
ATOM 900 C CA . ALA A 1 112 ? -13.211 2.380 -3.289 1.00 89.31 112 ALA A CA 1
ATOM 901 C C . ALA A 1 112 ? -13.037 3.160 -1.973 1.00 89.31 112 ALA A C 1
ATOM 903 O O . ALA A 1 112 ? -12.203 4.059 -1.895 1.00 89.31 112 ALA A O 1
ATOM 904 N N . GLN A 1 113 ? -13.769 2.789 -0.918 1.00 92.06 113 GLN A N 1
ATOM 905 C CA . GLN A 1 113 ? -13.614 3.409 0.404 1.00 92.06 113 GLN A CA 1
ATOM 906 C C . GLN A 1 113 ? -12.218 3.162 0.980 1.00 92.06 113 GLN A C 1
ATOM 908 O O . GLN A 1 113 ? -11.623 4.060 1.573 1.00 92.06 113 GLN A O 1
ATOM 913 N N . MET A 1 114 ? -11.678 1.959 0.782 1.00 92.12 114 MET A N 1
ATOM 914 C CA . MET A 1 114 ? -10.331 1.606 1.227 1.00 92.12 114 MET A CA 1
ATOM 915 C C . MET A 1 114 ? -9.268 2.453 0.518 1.00 92.12 114 MET A C 1
ATOM 917 O O . MET A 1 114 ? -8.358 2.956 1.171 1.00 92.12 114 MET A O 1
ATOM 921 N N . ILE A 1 115 ? -9.400 2.673 -0.792 1.00 92.94 115 ILE A N 1
ATOM 922 C CA . ILE A 1 115 ? -8.486 3.531 -1.559 1.00 92.94 115 ILE A CA 1
ATOM 923 C C . ILE A 1 115 ? -8.515 4.973 -1.039 1.00 92.94 115 ILE A C 1
ATOM 925 O O . ILE A 1 115 ? -7.454 5.569 -0.865 1.00 92.94 115 ILE A O 1
ATOM 929 N N . GLU A 1 116 ? -9.693 5.530 -0.756 1.00 94.94 116 GLU A N 1
ATOM 930 C CA . GLU A 1 116 ? -9.804 6.894 -0.219 1.00 94.94 116 GLU A CA 1
ATOM 931 C C . GLU A 1 116 ? -9.129 7.037 1.150 1.00 94.94 116 GLU A C 1
ATOM 933 O O . GLU A 1 116 ? -8.380 7.988 1.381 1.00 94.94 116 GLU A O 1
ATOM 938 N N . ILE A 1 117 ? -9.313 6.054 2.036 1.00 95.06 117 ILE A N 1
ATOM 939 C CA . ILE A 1 117 ? -8.627 6.014 3.334 1.00 95.06 117 ILE A CA 1
ATOM 940 C C . ILE A 1 117 ? -7.105 5.985 3.136 1.00 95.06 117 ILE A C 1
ATOM 942 O O . ILE A 1 117 ? -6.382 6.768 3.753 1.00 95.06 117 ILE A O 1
ATOM 946 N N . LEU A 1 118 ? -6.611 5.116 2.249 1.00 95.25 118 LEU A N 1
ATOM 947 C CA . LEU A 1 118 ? -5.179 4.977 1.976 1.00 95.25 118 LEU A CA 1
ATOM 948 C C . LEU A 1 118 ? -4.565 6.247 1.379 1.00 95.25 118 LEU A C 1
ATOM 950 O O . LEU A 1 118 ? -3.451 6.603 1.746 1.00 95.25 118 LEU A O 1
ATOM 954 N N . ARG A 1 119 ? -5.284 6.957 0.502 1.00 95.44 119 ARG A N 1
ATOM 955 C CA . ARG A 1 119 ? -4.828 8.235 -0.075 1.00 95.44 119 ARG A CA 1
ATOM 956 C C . ARG A 1 119 ? -4.668 9.325 0.975 1.00 95.44 119 ARG A C 1
ATOM 958 O O . ARG A 1 119 ? -3.772 10.158 0.864 1.00 95.44 119 ARG A O 1
ATOM 965 N N . LYS A 1 120 ? -5.543 9.333 1.979 1.00 96.00 120 LYS A N 1
ATOM 966 C CA . LYS A 1 120 ? -5.539 10.343 3.038 1.00 96.00 120 LYS A CA 1
ATOM 967 C C . LYS A 1 120 ? -4.475 10.069 4.104 1.00 96.00 120 LYS A C 1
ATOM 969 O O . LYS A 1 120 ? -3.859 11.005 4.610 1.00 96.00 120 LYS A O 1
ATOM 974 N N . ALA A 1 121 ? -4.227 8.797 4.406 1.00 94.94 121 ALA A N 1
ATOM 975 C CA . ALA A 1 121 ? -3.394 8.369 5.525 1.00 94.94 121 ALA A CA 1
ATOM 976 C C . ALA A 1 121 ? -1.969 8.979 5.566 1.00 94.94 121 ALA A C 1
ATOM 978 O O . ALA A 1 121 ? -1.560 9.399 6.650 1.00 94.94 121 ALA A O 1
ATOM 979 N N . PRO A 1 122 ? -1.217 9.119 4.449 1.00 92.69 122 PRO A N 1
ATOM 980 C CA . PRO A 1 122 ? 0.088 9.783 4.467 1.00 92.69 122 PRO A CA 1
ATOM 981 C C . PRO A 1 122 ? 0.030 11.250 4.909 1.00 92.69 122 PRO A C 1
ATOM 983 O O . PRO A 1 122 ? 0.884 11.690 5.678 1.00 92.69 122 PRO A O 1
ATOM 986 N N . ASN A 1 123 ? -0.984 11.991 4.453 1.00 93.00 123 ASN A N 1
ATOM 987 C CA . ASN A 1 123 ? -1.173 13.397 4.815 1.00 93.00 123 ASN A CA 1
ATOM 988 C C . ASN A 1 123 ? -1.618 13.535 6.272 1.00 93.00 123 ASN A C 1
ATOM 990 O O . ASN A 1 123 ? -1.122 14.402 6.986 1.00 93.00 123 ASN A O 1
ATOM 994 N N . ASP A 1 124 ? -2.507 12.650 6.724 1.00 94.88 124 ASP A N 1
ATOM 995 C CA . ASP A 1 124 ? -2.934 12.610 8.120 1.00 94.88 124 ASP A CA 1
ATOM 996 C C . ASP A 1 124 ? -1.750 12.337 9.054 1.00 94.88 124 ASP A C 1
ATOM 998 O O . ASP A 1 124 ? -1.605 13.018 10.064 1.00 94.88 124 ASP A O 1
ATOM 1002 N N . TYR A 1 125 ? -0.865 11.396 8.705 1.00 93.94 125 TYR A N 1
ATOM 1003 C CA . TYR A 1 125 ? 0.359 11.151 9.473 1.00 93.94 125 TYR A CA 1
ATOM 1004 C C . TYR A 1 125 ? 1.285 12.371 9.484 1.00 93.94 125 TYR A C 1
ATOM 1006 O O . TYR A 1 125 ? 1.788 12.745 10.540 1.00 93.94 125 TYR A O 1
ATOM 1014 N N . ALA A 1 126 ? 1.490 13.013 8.329 1.00 89.12 126 ALA A N 1
ATOM 1015 C CA . ALA A 1 126 ? 2.317 14.213 8.237 1.00 89.12 126 ALA A CA 1
ATOM 1016 C C . ALA A 1 126 ? 1.781 15.363 9.106 1.00 89.12 126 ALA A C 1
ATOM 1018 O O . ALA A 1 126 ? 2.576 16.095 9.679 1.00 89.12 126 ALA A O 1
ATOM 1019 N N . ALA A 1 127 ? 0.458 15.497 9.238 1.00 92.94 127 ALA A N 1
ATOM 1020 C CA . ALA A 1 127 ? -0.180 16.508 10.081 1.00 92.94 127 ALA A CA 1
ATOM 1021 C C . ALA A 1 127 ? -0.144 16.185 11.589 1.00 92.94 127 ALA A C 1
ATOM 1023 O O . ALA A 1 127 ? -0.324 17.084 12.406 1.00 92.94 127 ALA A O 1
ATOM 1024 N N . MET A 1 128 ? 0.055 14.919 11.971 1.00 91.19 128 MET A N 1
ATOM 1025 C CA . MET A 1 128 ? 0.204 14.502 13.376 1.00 91.19 128 MET A CA 1
ATOM 1026 C C . MET A 1 128 ? 1.619 14.719 13.926 1.00 91.19 128 MET A C 1
ATOM 1028 O O . MET A 1 128 ? 1.831 14.544 15.127 1.00 91.19 128 MET A O 1
ATOM 1032 N N . ARG A 1 129 ? 2.579 15.029 13.053 1.00 67.88 129 ARG A N 1
ATOM 1033 C CA . ARG A 1 129 ? 4.000 15.163 13.368 1.00 67.88 129 ARG A CA 1
ATOM 1034 C C . ARG A 1 129 ? 4.400 16.625 13.520 1.00 67.88 129 ARG A C 1
ATOM 1036 O O . ARG A 1 129 ? 5.266 16.877 14.383 1.00 67.88 129 ARG A O 1
#

pLDDT: mean 80.34, std 11.61, range [41.34, 96.0]

Radius of gyration: 14.05 Å; chains: 1; bounding box: 36×29×39 Å

Sequence (129 aa):
MIVGALRWDILNEWVRYLKDDKYPDKTAEMSYVWGFINRDSGGDALRCLWSKHETAYPLFAETVWLLHREFSEGAGPGHHPLFAGLPPIPSDILFRKIANSSAAAFRKLTEAQMIEILRKAPNDYAAMR

Foldseek 3Di:
DLLVLVVVFQLVQLVQQVPPPVDPDNDLVCCVPPGHQQDQPPAVSLLVLVVCVVVPLLVSLVSLLQCCCVQAVVNHPCPPVSVPPRDGDHSLSVQSSSLSNHCVPCVPDDSVRSSVSSVCSPVVNVVVD